Protein AF-W1YVR8-F1 (afdb_monomer)

Secondary structure (DSSP, 8-state):
-BTTTBTSSS---HHHHHHHHHHHHHTT--EEEEB-TT--SHHHHHHHHHHHHTT-EEEE-----S-TT-TT-GGG-HHHHHHHHHHHHHH-

Organism: NCBI:txid408170

Radius of gyration: 14.49 Å; Cα contacts (8 Å, |Δi|>4): 122; chains: 1; bounding box: 36×19×38 Å

Foldseek 3Di:
DEQQACPDDDGDPLVVLLVSLLVCLVVPDQEDAYEHPVRDPVSRLSNQVSCVVSVGHYRYDDDDDDDQPDPVPPPRHPCVVVVSVVVVVVSD

Nearest PDB structures (foldseek):
  4qsl-assembly1_G  TM=9.908E-01  e=1.003E-09  Listeria monocytogenes
  4qsl-assembly2_C  TM=9.905E-01  e=1.138E-09  Listeria monocytogenes
  4qsh-assembly1_D  TM=9.921E-01  e=1.769E-09  Listeria monocytogenes
  4qsh-assembly1_B  TM=9.922E-01  e=2.007E-09  Listeria monocytogenes
  5vz0-assembly1_C  TM=9.930E-01  e=7.550E-09  Lactococcus lactis

Mean predicted aligned error: 2.9 Å

Solvent-accessible surface area (backbone atoms only — not comparable to full-atom values): 5340 Å² total; per-residue (Å²): 73,36,22,45,26,39,89,60,93,54,79,52,61,67,69,58,40,40,54,50,48,54,53,42,42,77,73,68,50,55,70,44,52,32,34,38,102,82,62,46,62,79,49,28,47,67,42,45,54,43,33,47,73,70,76,34,46,62,43,80,53,80,77,84,64,89,44,62,86,44,82,91,46,66,85,44,25,59,66,52,56,54,52,50,52,54,53,50,62,72,74,105

InterPro domains:
  IPR013785 Aldolase-type TIM barrel [G3DSA:3.20.20.70] (1-92)
  IPR055268 Pyruvate carboxylase-like [PTHR43778] (1-92)

Structure (mmCIF, N/CA/C/O backbone):
data_AF-W1YVR8-F1
#
_entry.id   AF-W1YVR8-F1
#
loop_
_atom_site.group_PDB
_atom_site.id
_atom_site.type_symbol
_atom_site.label_atom_id
_atom_site.label_alt_id
_atom_site.label_comp_id
_atom_site.label_asym_id
_atom_site.label_entity_id
_atom_site.label_seq_id
_atom_site.pdbx_PDB_ins_code
_atom_site.Cartn_x
_atom_site.Cartn_y
_atom_site.Cartn_z
_atom_site.occupancy
_atom_site.B_iso_or_equiv
_atom_site.auth_seq_id
_atom_site.auth_comp_id
_atom_site.auth_asym_id
_atom_site.auth_atom_id
_atom_site.pdbx_PDB_model_num
ATOM 1 N N . ILE A 1 1 ? -5.011 -6.053 2.039 1.00 90.19 1 ILE A N 1
ATOM 2 C CA . ILE A 1 1 ? -6.145 -5.189 1.656 1.00 90.19 1 ILE A CA 1
ATOM 3 C C . ILE A 1 1 ? -5.757 -4.384 0.418 1.00 90.19 1 ILE A C 1
ATOM 5 O O . ILE A 1 1 ? -4.612 -3.960 0.318 1.00 90.19 1 ILE A O 1
ATOM 9 N N . ARG A 1 2 ? -6.673 -4.229 -0.541 1.00 92.56 2 ARG A N 1
ATOM 10 C CA . ARG A 1 2 ? -6.504 -3.308 -1.675 1.00 92.56 2 ARG A CA 1
ATOM 11 C C . ARG A 1 2 ? -6.884 -1.908 -1.208 1.00 92.56 2 ARG A C 1
ATOM 13 O O . ARG A 1 2 ? -8.003 -1.759 -0.724 1.00 92.56 2 ARG A O 1
ATOM 20 N N . GLY A 1 3 ? -5.989 -0.930 -1.337 1.00 89.75 3 GLY A N 1
ATOM 21 C CA . GLY A 1 3 ? -6.139 0.412 -0.750 1.00 89.75 3 GLY A CA 1
ATOM 22 C C . GLY A 1 3 ? -7.534 1.015 -0.945 1.00 89.75 3 GLY A C 1
ATOM 23 O O . GLY A 1 3 ? -8.283 1.154 0.018 1.00 89.75 3 GLY A O 1
ATOM 24 N N . ALA A 1 4 ? -7.931 1.242 -2.197 1.00 91.06 4 ALA A N 1
ATOM 25 C CA . ALA A 1 4 ? -9.214 1.863 -2.541 1.00 91.06 4 ALA A CA 1
ATOM 26 C C . ALA A 1 4 ? -10.421 0.897 -2.587 1.00 91.06 4 ALA A C 1
ATOM 28 O O . ALA A 1 4 ? -11.559 1.330 -2.761 1.00 91.06 4 ALA A O 1
ATOM 29 N N . ASN A 1 5 ? -10.207 -0.418 -2.466 1.00 91.19 5 ASN A N 1
ATOM 30 C CA . ASN A 1 5 ? -11.235 -1.431 -2.760 1.00 91.19 5 ASN A CA 1
ATOM 31 C C . ASN A 1 5 ? -11.532 -2.352 -1.571 1.00 91.19 5 ASN A C 1
ATOM 33 O O . ASN A 1 5 ? -12.380 -3.232 -1.676 1.00 91.19 5 ASN A O 1
ATOM 37 N N . ALA A 1 6 ? -10.808 -2.236 -0.462 1.00 93.31 6 ALA A N 1
ATOM 38 C CA . ALA A 1 6 ? -10.825 -3.219 0.613 1.00 93.31 6 ALA A CA 1
ATOM 39 C C . ALA A 1 6 ? -10.568 -4.665 0.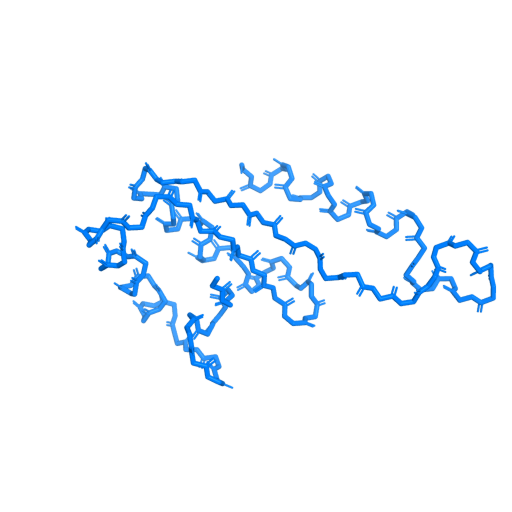115 1.00 93.31 6 ALA A C 1
ATOM 41 O O . ALA A 1 6 ? -9.432 -5.028 -0.212 1.00 93.31 6 ALA A O 1
ATOM 42 N N . VAL A 1 7 ? -11.615 -5.494 0.062 1.00 93.94 7 VAL A N 1
ATOM 43 C CA . VAL A 1 7 ? -11.602 -6.873 -0.473 1.00 93.94 7 VAL A CA 1
ATOM 44 C C . VAL A 1 7 ? -12.445 -7.035 -1.744 1.00 93.94 7 VAL A C 1
ATOM 46 O O . VAL A 1 7 ? -12.586 -8.142 -2.254 1.00 93.94 7 VAL A O 1
ATOM 49 N N . GLY A 1 8 ? -13.015 -5.944 -2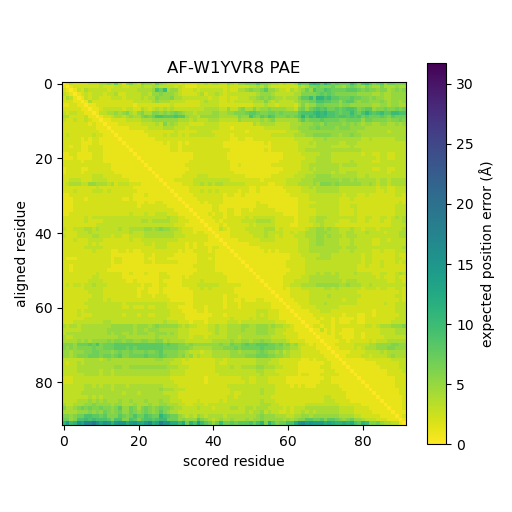.256 1.00 92.69 8 GLY A N 1
ATOM 50 C CA . GLY A 1 8 ? -13.832 -5.944 -3.462 1.00 92.69 8 GLY A CA 1
ATOM 51 C C . GLY A 1 8 ? -13.038 -5.791 -4.759 1.00 92.69 8 GLY A C 1
ATOM 52 O O . GLY A 1 8 ? -11.801 -5.778 -4.800 1.00 92.69 8 GLY A O 1
ATOM 53 N N . TYR A 1 9 ? -13.793 -5.659 -5.849 1.00 90.81 9 TYR A N 1
ATOM 54 C CA . TYR A 1 9 ? -13.274 -5.601 -7.220 1.00 90.81 9 TYR A CA 1
ATOM 55 C C . TYR A 1 9 ? -13.410 -4.219 -7.871 1.00 90.81 9 TYR A C 1
ATOM 57 O O . TYR A 1 9 ? -12.965 -4.035 -8.998 1.00 90.81 9 TYR A O 1
ATOM 65 N N . THR A 1 10 ? -13.977 -3.242 -7.163 1.00 85.88 10 THR A N 1
ATOM 66 C CA . THR A 1 10 ? -14.147 -1.856 -7.626 1.00 85.88 10 THR A CA 1
ATOM 67 C C . THR A 1 10 ? -13.710 -0.891 -6.537 1.00 85.88 10 THR A C 1
ATOM 69 O O . THR A 1 10 ? -13.701 -1.266 -5.363 1.00 85.88 10 THR A O 1
ATOM 72 N N . SER A 1 11 ? -13.319 0.325 -6.913 1.00 89.88 11 SER A N 1
ATOM 73 C CA . SER A 1 11 ? -13.020 1.363 -5.928 1.00 89.88 11 SER A CA 1
ATOM 74 C C . SER A 1 11 ? -14.298 1.727 -5.180 1.00 89.88 11 SER A C 1
ATOM 76 O O . SER A 1 11 ? -15.366 1.840 -5.789 1.00 89.88 11 SER A O 1
ATOM 78 N N . TYR A 1 12 ? -14.192 1.883 -3.867 1.00 93.81 12 TYR A N 1
ATOM 79 C CA . TYR A 1 12 ? -15.288 2.326 -3.017 1.00 93.81 12 TYR A CA 1
ATOM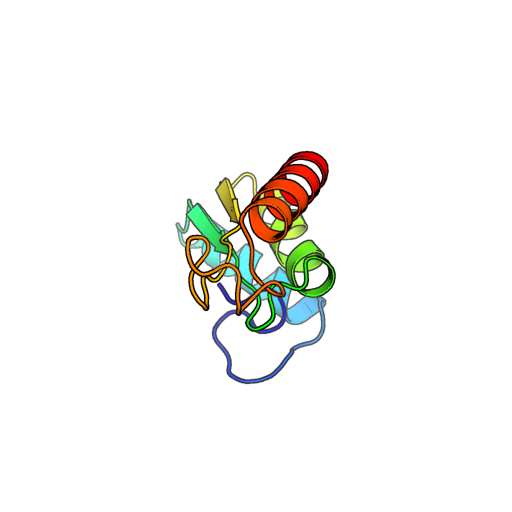 80 C C . TYR A 1 12 ? -14.999 3.729 -2.484 1.00 93.81 12 TYR A C 1
ATOM 82 O O . TYR A 1 12 ? -13.835 4.113 -2.387 1.00 93.81 12 TYR A O 1
ATOM 90 N N . PRO A 1 13 ? -16.036 4.493 -2.105 1.00 95.38 13 PRO A N 1
ATOM 91 C CA . PRO A 1 13 ? -15.835 5.741 -1.384 1.00 95.38 13 PRO A CA 1
ATOM 92 C C . PRO A 1 13 ? -15.072 5.510 -0.070 1.00 95.38 13 PRO A C 1
ATOM 94 O O . PRO A 1 13 ? -15.238 4.473 0.580 1.00 95.38 13 PRO A O 1
ATOM 97 N N . ASP A 1 14 ? -14.286 6.499 0.353 1.00 95.38 14 ASP A N 1
ATOM 98 C CA . ASP A 1 14 ? -13.377 6.401 1.503 1.00 95.38 14 ASP A CA 1
ATOM 99 C C . ASP A 1 14 ? -14.048 5.886 2.779 1.00 95.38 14 ASP A C 1
ATOM 101 O O . ASP A 1 14 ? -13.477 5.082 3.516 1.00 95.38 14 ASP A O 1
ATOM 105 N N . ASN A 1 15 ? -15.288 6.308 3.045 1.00 96.25 15 ASN A N 1
ATOM 106 C CA . ASN A 1 15 ? -16.029 5.890 4.233 1.00 96.25 15 ASN A CA 1
ATOM 107 C C . ASN A 1 15 ? -16.268 4.371 4.278 1.00 96.25 15 ASN A C 1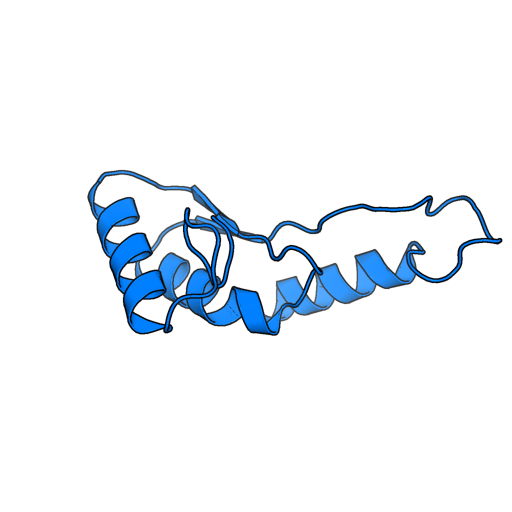
ATOM 109 O O . ASN A 1 15 ? -16.259 3.792 5.363 1.00 96.25 15 ASN A O 1
ATOM 113 N N . VAL A 1 16 ? -16.445 3.715 3.129 1.00 97.44 16 VAL A N 1
ATOM 114 C CA . VAL A 1 16 ? -16.607 2.256 3.047 1.00 97.44 16 VAL A CA 1
ATOM 115 C C . VAL A 1 16 ? -15.300 1.557 3.405 1.00 97.44 16 VAL A C 1
ATOM 117 O O . VAL A 1 16 ? -15.303 0.627 4.212 1.00 97.44 16 VAL A O 1
ATOM 120 N N . VAL A 1 17 ? -14.179 2.028 2.853 1.00 97.06 17 VAL A N 1
ATOM 121 C CA . VAL A 1 17 ? -12.844 1.483 3.146 1.00 97.06 17 VAL A CA 1
ATOM 122 C C . VAL A 1 17 ? -12.523 1.634 4.633 1.00 97.06 17 VAL A C 1
ATOM 124 O O . VAL A 1 17 ? -12.109 0.667 5.276 1.00 97.06 17 VAL A O 1
ATOM 127 N N . ARG A 1 18 ? -12.796 2.813 5.205 1.00 97.88 18 ARG A N 1
ATOM 128 C CA . ARG A 1 18 ? -12.565 3.081 6.628 1.00 97.88 18 ARG A CA 1
ATOM 129 C C . ARG A 1 18 ? -13.385 2.162 7.530 1.00 97.88 18 ARG A C 1
ATOM 131 O O . ARG A 1 18 ? -12.837 1.506 8.411 1.00 97.88 18 ARG A O 1
ATOM 138 N N . GLN A 1 19 ? -14.686 2.047 7.265 1.00 98.06 19 GLN A N 1
ATOM 139 C CA . GLN A 1 19 ? -15.576 1.161 8.023 1.00 98.06 19 GLN A CA 1
ATOM 140 C C . GLN A 1 19 ? -15.145 -0.306 7.938 1.00 98.06 19 GLN A C 1
ATOM 142 O O . GLN A 1 19 ? -15.195 -1.025 8.936 1.00 98.06 19 GLN A O 1
ATOM 147 N N . PHE A 1 20 ? -14.677 -0.757 6.771 1.00 98.25 20 PHE A N 1
ATOM 148 C CA . PHE A 1 20 ? -14.144 -2.107 6.627 1.00 98.25 20 PHE A CA 1
ATOM 149 C C . PHE A 1 20 ? -12.934 -2.337 7.542 1.00 98.25 20 PHE A C 1
ATOM 151 O O . PHE A 1 20 ? -12.897 -3.335 8.260 1.00 98.25 20 PHE A O 1
ATOM 158 N N . ILE A 1 21 ? -11.972 -1.410 7.555 1.00 98.25 21 ILE A N 1
ATOM 159 C CA . ILE A 1 21 ? -10.758 -1.517 8.378 1.00 98.25 21 ILE A CA 1
ATOM 160 C C . ILE A 1 21 ? -11.102 -1.491 9.870 1.00 98.25 21 ILE A C 1
ATOM 162 O O . ILE A 1 21 ? -10.612 -2.339 10.612 1.00 98.25 21 ILE A O 1
ATOM 166 N N . GLN A 1 22 ? -12.004 -0.604 10.301 1.00 98.38 22 GLN A N 1
ATOM 167 C CA . GLN A 1 22 ? -12.498 -0.550 11.683 1.00 98.38 22 GLN A CA 1
ATOM 168 C C . GLN A 1 22 ? -13.076 -1.892 12.133 1.00 98.38 22 GLN A C 1
ATOM 170 O O . GLN A 1 22 ? -12.714 -2.424 13.183 1.00 98.38 22 GLN A O 1
ATOM 175 N N . ARG A 1 23 ? -13.956 -2.481 11.313 1.00 98.38 23 ARG A N 1
ATOM 176 C CA . ARG A 1 23 ? -14.554 -3.786 11.610 1.00 98.38 23 ARG A CA 1
ATOM 177 C C . ARG A 1 23 ? -13.507 -4.892 11.597 1.00 98.38 23 ARG A C 1
ATOM 179 O O . ARG A 1 23 ? -13.512 -5.718 12.501 1.00 98.38 23 ARG A O 1
ATOM 186 N N . ALA A 1 24 ? -12.609 -4.909 10.621 1.00 98.25 24 ALA A N 1
ATOM 187 C CA . ALA A 1 24 ? -11.541 -5.896 10.535 1.00 98.25 24 ALA A CA 1
ATOM 188 C C . ALA A 1 24 ? -10.621 -5.863 11.770 1.00 98.25 24 ALA A C 1
ATOM 190 O O . ALA A 1 24 ? -10.351 -6.907 12.361 1.00 98.25 24 ALA A O 1
ATOM 191 N N . ALA A 1 25 ? -10.203 -4.671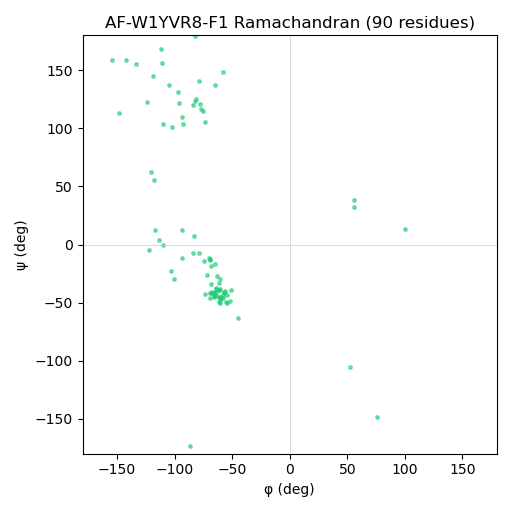 12.204 1.00 98.38 25 ALA A N 1
ATOM 192 C CA . ALA A 1 25 ? -9.365 -4.486 13.384 1.00 98.38 25 ALA A CA 1
ATOM 193 C C . ALA A 1 25 ? -10.088 -4.911 14.672 1.00 98.38 25 ALA A C 1
ATOM 195 O O . ALA A 1 25 ? -9.517 -5.636 15.488 1.00 98.38 25 ALA A O 1
ATOM 196 N N . ALA A 1 26 ? -11.361 -4.528 14.829 1.00 98.38 26 ALA A N 1
ATOM 197 C CA . ALA A 1 26 ? -12.187 -4.922 15.972 1.00 98.38 26 ALA A CA 1
ATOM 198 C C . ALA A 1 26 ? -12.433 -6.441 16.048 1.00 98.38 26 ALA A C 1
ATOM 200 O O . ALA A 1 26 ? -12.632 -6.976 17.134 1.00 98.38 26 ALA A O 1
ATOM 201 N N . ASN A 1 27 ? -12.400 -7.137 14.907 1.00 98.38 27 ASN A N 1
ATOM 202 C CA . ASN A 1 27 ? -12.548 -8.592 14.820 1.00 98.38 27 ASN A CA 1
ATOM 203 C C . ASN A 1 27 ? -11.203 -9.347 14.829 1.00 98.38 27 ASN A C 1
ATOM 205 O O . ASN A 1 27 ? -11.177 -10.543 14.549 1.00 98.38 27 ASN A O 1
ATOM 209 N N . GLY A 1 28 ? -10.096 -8.676 15.167 1.00 97.75 28 GLY A N 1
ATOM 210 C CA . GLY A 1 28 ? -8.820 -9.335 15.458 1.00 97.75 28 GLY A CA 1
ATOM 211 C C . GLY A 1 28 ? -7.787 -9.333 14.331 1.00 97.75 28 GLY A C 1
ATOM 212 O O . GLY A 1 28 ? -6.809 -10.064 14.428 1.00 97.75 28 GLY A O 1
ATOM 213 N N . ILE A 1 29 ? -7.954 -8.534 13.269 1.00 98.31 29 ILE A N 1
ATOM 214 C CA . ILE A 1 29 ? -6.853 -8.316 12.316 1.00 98.31 29 ILE A CA 1
ATOM 215 C C . ILE A 1 29 ? -5.848 -7.325 12.914 1.00 98.31 29 ILE A C 1
ATOM 217 O O . ILE A 1 29 ? -6.189 -6.174 13.195 1.00 98.31 29 ILE A O 1
ATOM 221 N N . ASP A 1 30 ? -4.597 -7.768 13.065 1.00 97.81 30 ASP A N 1
ATOM 222 C CA . ASP A 1 30 ? -3.513 -6.964 13.645 1.00 97.81 30 ASP A CA 1
ATOM 223 C C . ASP A 1 30 ? -2.565 -6.346 12.612 1.00 97.81 30 ASP A C 1
ATOM 225 O O . ASP A 1 30 ? -2.013 -5.269 12.843 1.00 97.81 30 ASP A O 1
ATOM 229 N N . VAL A 1 31 ? -2.393 -7.009 11.464 1.00 98.25 31 VAL A N 1
ATOM 230 C CA . VAL A 1 31 ? -1.493 -6.577 10.388 1.00 98.25 31 VAL A CA 1
ATOM 231 C C . VAL A 1 31 ? -2.271 -6.453 9.088 1.00 98.25 31 VAL A C 1
ATOM 233 O O . VAL A 1 31 ? -2.865 -7.417 8.601 1.00 98.25 31 VAL A O 1
ATOM 236 N N . PHE A 1 32 ? -2.233 -5.266 8.494 1.00 97.94 32 PHE A N 1
ATOM 237 C CA . PHE A 1 32 ? -2.846 -4.978 7.208 1.00 97.94 32 PHE A CA 1
ATOM 238 C C . PHE A 1 32 ? -1.756 -4.755 6.171 1.00 97.94 32 PHE A C 1
ATOM 240 O O . PHE A 1 32 ? -1.162 -3.683 6.097 1.00 97.94 32 PHE A O 1
ATOM 247 N N . ARG A 1 33 ? -1.540 -5.759 5.317 1.00 98.00 33 ARG A N 1
ATOM 248 C CA . ARG A 1 33 ? -0.742 -5.581 4.103 1.00 98.00 33 ARG A CA 1
ATOM 249 C C . ARG A 1 33 ? -1.540 -4.781 3.074 1.00 98.00 33 ARG A C 1
ATOM 251 O O . ARG A 1 33 ? -2.491 -5.329 2.510 1.00 98.00 33 ARG A O 1
ATOM 258 N N . VAL A 1 34 ? -1.215 -3.509 2.861 1.00 96.12 34 VAL A N 1
ATOM 259 C CA . VAL A 1 34 ? -1.913 -2.587 1.945 1.00 96.12 34 VAL A CA 1
ATOM 260 C C . VAL A 1 34 ? -1.173 -2.539 0.610 1.00 96.12 34 VAL A C 1
ATOM 262 O O . VAL A 1 34 ? 0.039 -2.378 0.600 1.00 96.12 34 VAL A O 1
ATOM 265 N N . PHE A 1 35 ? -1.880 -2.676 -0.512 1.00 96.06 35 PHE A N 1
ATOM 266 C CA . PHE A 1 35 ? -1.299 -2.483 -1.847 1.00 96.06 35 PHE A CA 1
ATOM 267 C C . PHE A 1 35 ? -2.293 -1.803 -2.796 1.00 96.06 35 PHE A C 1
ATOM 269 O O . PHE A 1 35 ? -3.511 -1.881 -2.592 1.00 96.06 35 PHE A O 1
ATOM 276 N N . ASP A 1 36 ? -1.773 -1.197 -3.859 1.00 95.50 36 ASP A N 1
ATOM 277 C CA . ASP A 1 36 ? -2.529 -0.688 -5.003 1.00 95.50 36 ASP A CA 1
ATOM 278 C C . ASP A 1 36 ? -2.076 -1.404 -6.281 1.00 95.50 36 ASP A C 1
ATOM 280 O O . ASP A 1 36 ? -0.905 -1.741 -6.439 1.00 95.50 36 ASP A O 1
ATOM 284 N N . SER A 1 37 ? -3.004 -1.650 -7.208 1.00 92.94 37 SER A N 1
ATOM 285 C CA . SER A 1 37 ? -2.711 -2.460 -8.404 1.00 92.94 37 SER A CA 1
ATOM 286 C C . SER A 1 37 ? -1.741 -1.782 -9.378 1.00 92.94 37 SER A C 1
ATOM 288 O O . SER A 1 37 ? -1.164 -2.458 -10.228 1.00 92.94 37 SER A O 1
ATOM 290 N N . LEU A 1 38 ? -1.566 -0.463 -9.271 1.00 93.50 38 LEU A N 1
ATOM 291 C CA . LEU A 1 38 ? -0.658 0.340 -10.087 1.00 93.50 38 LEU A CA 1
ATOM 292 C C . LEU A 1 38 ? 0.448 1.001 -9.249 1.00 93.50 38 LEU A C 1
ATOM 294 O O . LEU A 1 38 ? 1.151 1.868 -9.765 1.00 93.50 38 LEU A O 1
ATOM 298 N N . ASN A 1 39 ? 0.622 0.586 -7.988 1.00 93.38 39 ASN A N 1
ATOM 299 C CA . ASN A 1 39 ? 1.517 1.215 -7.015 1.00 93.38 39 ASN A CA 1
ATOM 300 C C . ASN A 1 39 ? 1.245 2.720 -6.787 1.00 93.38 39 ASN A C 1
ATOM 302 O O . ASN A 1 39 ? 2.166 3.488 -6.518 1.00 93.38 39 ASN A O 1
ATOM 306 N N . SER A 1 40 ? -0.009 3.169 -6.891 1.00 91.81 40 SER A N 1
ATOM 307 C CA . SER A 1 40 ? -0.379 4.542 -6.535 1.00 91.81 40 SER A CA 1
ATOM 308 C C . SER A 1 40 ? -0.462 4.700 -5.014 1.00 91.81 40 SER A C 1
ATOM 310 O O . SER A 1 40 ? -1.313 4.083 -4.371 1.00 91.81 40 SER A O 1
ATOM 312 N N . LEU A 1 41 ? 0.407 5.542 -4.443 1.00 88.06 41 LEU A N 1
ATOM 313 C CA . LEU A 1 41 ? 0.381 5.876 -3.012 1.00 88.06 41 LEU A CA 1
ATOM 314 C C . LEU A 1 41 ? -0.904 6.604 -2.612 1.00 88.06 41 LEU A C 1
ATOM 316 O O . LEU A 1 41 ? -1.479 6.296 -1.568 1.00 88.06 41 LEU A O 1
ATOM 320 N N . ASP A 1 42 ? -1.404 7.477 -3.489 1.00 90.56 42 ASP A N 1
ATOM 321 C CA . ASP A 1 42 ? -2.643 8.229 -3.279 1.00 90.56 42 ASP A CA 1
ATOM 322 C C . ASP A 1 42 ? -3.829 7.307 -2.974 1.00 90.56 42 ASP A C 1
ATOM 324 O O . ASP A 1 42 ? -4.578 7.525 -2.021 1.00 90.56 42 ASP A O 1
ATOM 328 N N . ASN A 1 43 ? -3.940 6.202 -3.716 1.00 91.88 43 ASN A N 1
ATOM 329 C CA . ASN A 1 43 ? -4.990 5.200 -3.524 1.00 91.88 43 ASN A CA 1
ATOM 330 C C . ASN A 1 43 ? -4.843 4.383 -2.229 1.00 91.88 43 ASN A C 1
ATOM 332 O O . ASN A 1 43 ? -5.752 3.630 -1.867 1.00 91.88 43 ASN A O 1
ATOM 336 N N . MET A 1 44 ? -3.700 4.470 -1.546 1.00 93.25 44 MET A N 1
ATOM 337 C CA . MET A 1 44 ? -3.415 3.722 -0.322 1.00 93.25 44 MET A CA 1
ATOM 338 C C . MET A 1 44 ? -3.529 4.571 0.944 1.00 93.25 44 MET A C 1
ATOM 340 O O . MET A 1 44 ? -3.781 3.993 2.003 1.00 93.25 44 MET A O 1
ATOM 344 N N . HIS A 1 45 ? -3.412 5.903 0.858 1.00 92.75 45 HIS A N 1
ATOM 345 C CA . HIS A 1 45 ? -3.413 6.799 2.023 1.00 92.75 45 HIS A CA 1
ATOM 346 C C . HIS A 1 45 ? -4.603 6.575 2.959 1.00 92.75 45 HIS A C 1
ATOM 348 O O . HIS A 1 45 ? -4.410 6.352 4.149 1.00 92.75 45 HIS A O 1
ATOM 354 N N . VAL A 1 46 ? -5.826 6.507 2.421 1.00 95.19 46 VAL A N 1
ATOM 355 C CA . VAL A 1 46 ? -7.045 6.295 3.225 1.00 95.19 46 VAL A CA 1
ATOM 356 C C . VAL A 1 46 ? -6.969 5.011 4.057 1.00 95.19 46 VAL A C 1
ATOM 358 O O . VAL A 1 46 ? -7.377 4.998 5.219 1.00 95.19 46 VAL A O 1
ATOM 361 N N . ALA A 1 47 ? -6.444 3.931 3.472 1.00 95.75 47 ALA A N 1
ATOM 362 C CA . ALA A 1 47 ? -6.318 2.653 4.158 1.00 95.75 47 ALA A CA 1
ATOM 363 C C . ALA A 1 47 ? -5.193 2.675 5.201 1.00 95.75 47 ALA A C 1
ATOM 365 O O . ALA A 1 47 ? -5.387 2.176 6.306 1.00 95.75 47 ALA A O 1
ATOM 366 N N . ILE A 1 48 ? -4.041 3.264 4.870 1.00 94.88 48 ILE A N 1
ATOM 367 C CA . ILE A 1 48 ? -2.897 3.396 5.784 1.00 94.88 48 ILE A CA 1
ATOM 368 C C . ILE A 1 48 ? -3.298 4.212 7.017 1.00 94.88 48 ILE A C 1
ATOM 370 O O . ILE A 1 48 ? -3.114 3.751 8.146 1.00 94.88 48 ILE A O 1
ATOM 374 N N . ASP A 1 49 ? -3.912 5.375 6.799 1.00 95.69 49 ASP A N 1
ATOM 375 C CA . ASP A 1 49 ? -4.361 6.276 7.859 1.00 95.69 49 ASP A CA 1
ATOM 376 C C . ASP A 1 49 ? -5.336 5.582 8.807 1.00 95.69 49 ASP A C 1
ATOM 378 O O . ASP A 1 49 ? -5.198 5.674 10.026 1.00 95.69 49 ASP A O 1
ATOM 382 N N . GLU A 1 50 ? -6.321 4.862 8.261 1.00 97.50 50 GLU A N 1
ATOM 383 C CA . GLU A 1 50 ? -7.304 4.177 9.091 1.00 97.50 50 GLU A CA 1
ATOM 384 C C . GLU A 1 50 ? -6.682 3.019 9.876 1.00 97.50 50 GLU A C 1
ATOM 386 O O . GLU A 1 50 ? -6.966 2.874 11.061 1.00 97.50 50 GLU A O 1
ATOM 391 N N . VAL A 1 51 ? -5.804 2.214 9.267 1.00 97.38 51 VAL A N 1
ATOM 392 C CA . VAL A 1 51 ? -5.115 1.121 9.977 1.00 97.38 51 VAL A CA 1
ATOM 393 C C . VAL A 1 51 ? -4.328 1.665 11.173 1.00 97.38 51 VAL A C 1
ATOM 395 O O . VAL A 1 51 ? -4.417 1.110 12.272 1.00 97.38 51 VAL A O 1
ATOM 398 N N . ARG A 1 52 ? -3.617 2.785 10.987 1.00 95.62 52 ARG A N 1
ATOM 399 C CA . ARG A 1 52 ? -2.886 3.470 12.063 1.00 95.62 52 ARG A CA 1
ATOM 400 C C . ARG A 1 52 ? -3.830 4.038 13.121 1.00 95.62 52 ARG A C 1
ATOM 402 O O . ARG A 1 52 ? -3.562 3.883 14.309 1.00 95.62 52 ARG A O 1
ATOM 409 N N . ALA A 1 53 ? -4.953 4.635 12.716 1.00 97.56 53 ALA A N 1
ATOM 410 C CA . ALA A 1 53 ? -5.975 5.137 13.638 1.00 97.56 53 ALA A CA 1
ATOM 411 C C . ALA A 1 53 ? -6.584 4.024 14.513 1.00 97.56 53 ALA A C 1
ATOM 413 O O . ALA A 1 53 ? -6.940 4.275 15.662 1.00 97.56 53 ALA A O 1
ATOM 414 N N . GLN A 1 54 ? -6.643 2.787 14.008 1.00 98.06 54 GLN A N 1
ATOM 415 C CA . GLN A 1 54 ? -7.062 1.605 14.771 1.00 98.06 54 GLN A CA 1
ATOM 416 C C . GLN A 1 54 ? -5.937 0.982 15.624 1.00 98.06 54 GLN A C 1
ATOM 418 O O . GLN A 1 54 ? -6.129 -0.087 16.209 1.00 98.06 54 GLN A O 1
ATOM 423 N N . ASN A 1 55 ? -4.771 1.635 15.715 1.00 97.56 55 ASN A N 1
ATOM 424 C CA . ASN A 1 55 ? -3.584 1.168 16.436 1.00 97.56 55 ASN A CA 1
ATOM 425 C C . ASN A 1 55 ? -3.114 -0.229 15.981 1.00 97.56 55 ASN A C 1
ATOM 427 O O . ASN A 1 55 ? -2.729 -1.072 16.796 1.00 97.56 55 ASN A O 1
ATOM 431 N N . LYS A 1 56 ? -3.202 -0.489 14.670 1.00 98.12 56 LYS A N 1
ATOM 432 C CA . LYS A 1 56 ? -2.769 -1.729 14.011 1.00 98.12 56 LYS A CA 1
ATOM 433 C C . LYS A 1 56 ? -1.562 -1.472 13.105 1.00 98.12 56 LYS A C 1
ATOM 435 O O . LYS A 1 56 ? -1.213 -0.327 12.825 1.00 98.12 56 LYS A O 1
ATOM 440 N N . ILE A 1 57 ? -0.915 -2.540 12.642 1.00 97.69 57 ILE A N 1
ATOM 441 C CA . ILE A 1 57 ? 0.276 -2.444 11.788 1.00 97.69 57 ILE A CA 1
ATOM 442 C C . ILE A 1 57 ? -0.153 -2.269 10.328 1.00 97.69 57 ILE A C 1
ATOM 444 O O . ILE A 1 57 ? -0.816 -3.142 9.762 1.00 97.69 57 ILE A O 1
ATOM 448 N N . ALA A 1 58 ? 0.261 -1.162 9.711 1.00 96.38 58 ALA A N 1
ATOM 449 C CA . ALA A 1 58 ? 0.137 -0.933 8.275 1.00 96.38 58 ALA A CA 1
ATOM 450 C C . ALA A 1 58 ? 1.431 -1.373 7.572 1.00 96.38 58 ALA A C 1
ATOM 452 O O . ALA A 1 58 ? 2.466 -0.732 7.714 1.00 96.38 58 ALA A O 1
ATOM 453 N N . GLU A 1 59 ? 1.378 -2.469 6.815 1.00 96.38 59 GLU A N 1
ATOM 454 C CA . GLU A 1 59 ? 2.496 -2.933 5.988 1.00 96.38 59 GLU A CA 1
ATOM 455 C C . GLU A 1 59 ? 2.216 -2.553 4.531 1.00 96.38 59 GLU A C 1
ATOM 457 O O . GLU A 1 59 ? 1.417 -3.205 3.856 1.00 96.38 59 GLU A O 1
ATOM 462 N N . VAL A 1 60 ? 2.832 -1.480 4.033 1.00 94.56 60 VAL A N 1
ATOM 463 C CA . VAL A 1 60 ? 2.608 -1.062 2.643 1.00 94.56 60 VAL A CA 1
ATOM 464 C C . VAL A 1 60 ? 3.474 -1.887 1.698 1.00 94.56 60 VAL A C 1
ATOM 466 O O . VAL A 1 60 ? 4.690 -1.965 1.853 1.00 94.56 60 VAL A O 1
ATOM 469 N N . ALA A 1 61 ? 2.837 -2.523 0.720 1.00 95.44 61 ALA A N 1
ATOM 470 C CA . ALA A 1 61 ? 3.478 -3.434 -0.211 1.00 95.44 61 ALA A CA 1
ATOM 471 C C . ALA A 1 61 ? 3.653 -2.796 -1.590 1.00 95.44 61 ALA A C 1
ATOM 473 O O . ALA A 1 61 ? 2.734 -2.193 -2.143 1.00 95.44 61 ALA A O 1
ATOM 474 N N . LEU A 1 62 ? 4.833 -3.017 -2.167 1.00 95.25 62 LEU A N 1
ATOM 475 C CA . LEU A 1 62 ? 5.164 -2.637 -3.533 1.00 95.25 62 LEU A CA 1
ATOM 476 C C . LEU A 1 62 ? 4.969 -3.829 -4.465 1.00 95.25 62 LEU A C 1
ATOM 478 O O . LEU A 1 62 ? 5.599 -4.875 -4.293 1.00 95.25 62 LEU A O 1
ATOM 482 N N . CYS A 1 63 ? 4.124 -3.679 -5.479 1.00 96.25 63 CYS A N 1
ATOM 483 C CA . CYS A 1 63 ? 3.976 -4.685 -6.518 1.00 96.25 63 CYS A CA 1
ATOM 484 C C . CYS A 1 63 ? 5.183 -4.632 -7.463 1.00 96.25 63 CYS A C 1
ATOM 486 O O . CYS A 1 63 ? 5.409 -3.643 -8.168 1.00 96.25 63 CYS A O 1
ATOM 488 N N . TYR A 1 64 ? 5.963 -5.711 -7.478 1.00 97.25 64 TYR A N 1
ATOM 489 C CA . TYR A 1 64 ? 7.104 -5.866 -8.372 1.00 97.25 64 TYR A CA 1
ATOM 490 C C . TYR A 1 64 ? 6.663 -6.272 -9.784 1.00 97.25 64 TYR A C 1
ATOM 492 O O . TYR A 1 64 ? 5.755 -7.086 -9.956 1.00 97.25 64 TYR A O 1
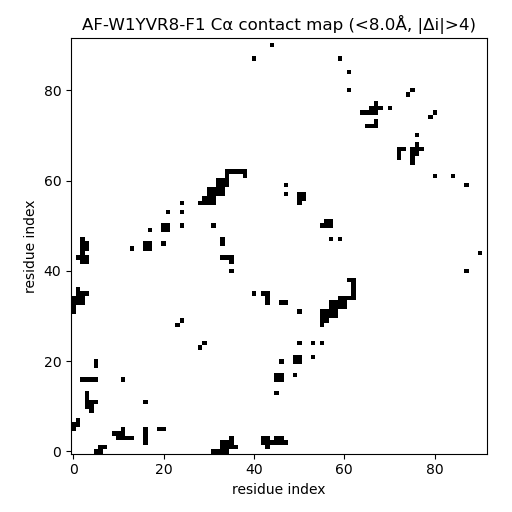ATOM 500 N N . T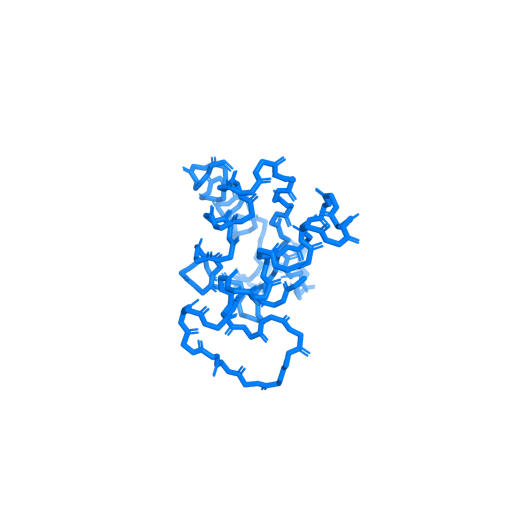HR A 1 65 ? 7.321 -5.722 -10.801 1.00 97.25 65 THR A N 1
ATOM 501 C CA . THR A 1 65 ? 7.145 -6.095 -12.204 1.00 97.25 65 THR A CA 1
ATOM 502 C C . THR A 1 65 ? 8.415 -5.787 -12.988 1.00 97.25 65 THR A C 1
ATOM 504 O O . THR A 1 65 ? 9.220 -4.949 -12.596 1.00 97.25 65 THR A O 1
ATOM 507 N N . GLY A 1 66 ? 8.584 -6.440 -14.132 1.00 95.94 66 GLY A N 1
ATOM 508 C CA . GLY A 1 66 ? 9.769 -6.266 -14.960 1.00 95.94 66 GLY A CA 1
ATOM 509 C C . GLY A 1 66 ? 10.998 -6.977 -14.405 1.00 95.94 66 GLY A C 1
ATOM 510 O O . GLY A 1 66 ? 10.889 -8.061 -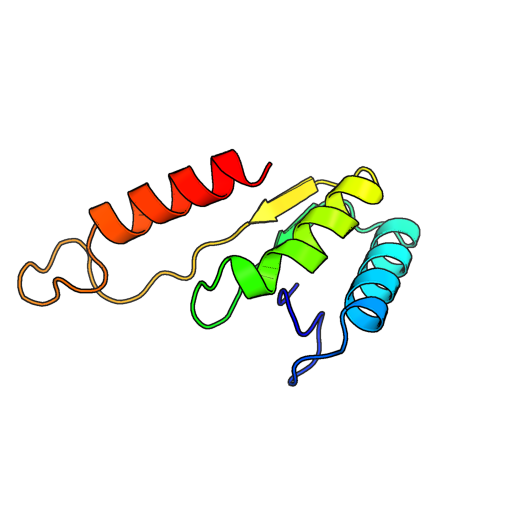13.837 1.00 95.94 66 GLY A O 1
ATOM 511 N N . ASP A 1 67 ? 12.159 -6.389 -14.665 1.00 96.88 67 ASP A N 1
ATOM 512 C CA . ASP A 1 67 ? 13.458 -6.906 -14.254 1.00 96.88 67 ASP A CA 1
ATOM 513 C C . ASP A 1 67 ? 14.403 -5.726 -14.005 1.00 96.88 67 ASP A C 1
ATOM 515 O O . ASP A 1 67 ? 14.744 -4.998 -14.936 1.00 96.88 67 ASP A O 1
ATOM 519 N N . ILE A 1 68 ? 14.808 -5.524 -12.750 1.00 97.38 68 ILE A N 1
ATOM 520 C CA . ILE A 1 68 ? 15.711 -4.429 -12.362 1.00 97.38 68 ILE A CA 1
ATOM 521 C C . ILE A 1 68 ? 17.141 -4.614 -12.884 1.00 97.38 68 ILE A C 1
ATOM 523 O O . ILE A 1 68 ? 17.925 -3.668 -12.828 1.00 97.38 68 ILE A O 1
ATOM 527 N N . LEU A 1 69 ? 17.487 -5.815 -13.362 1.00 97.56 69 LEU A N 1
ATOM 528 C CA . LEU A 1 69 ? 18.800 -6.135 -13.918 1.00 97.56 69 LEU A CA 1
ATOM 529 C C . LEU A 1 69 ? 18.850 -5.965 -15.448 1.00 97.56 69 LEU A C 1
ATOM 531 O O . LEU A 1 69 ? 19.941 -5.958 -16.017 1.00 97.56 69 LEU A O 1
ATOM 535 N N . ASP A 1 70 ? 17.702 -5.789 -16.113 1.00 96.94 70 ASP A N 1
ATOM 536 C CA . ASP A 1 70 ? 17.612 -5.548 -17.558 1.00 96.94 70 ASP A CA 1
ATOM 537 C C . ASP A 1 70 ? 17.597 -4.044 -17.873 1.00 96.94 70 ASP A C 1
ATOM 539 O O . ASP A 1 70 ? 16.578 -3.354 -17.762 1.00 96.94 70 ASP A O 1
ATOM 543 N N . SER A 1 71 ? 18.735 -3.527 -18.341 1.00 94.88 71 SER A N 1
ATOM 544 C CA . SER A 1 71 ? 18.886 -2.119 -18.723 1.00 94.88 71 SER A CA 1
ATOM 545 C C . SER A 1 71 ? 18.022 -1.699 -19.921 1.00 94.88 71 SER A C 1
ATOM 547 O O . SER A 1 71 ? 17.784 -0.503 -20.098 1.00 94.88 71 SER A O 1
ATOM 549 N N . ASN A 1 72 ? 17.488 -2.641 -20.711 1.00 96.50 72 ASN A N 1
ATOM 550 C CA . ASN A 1 72 ? 16.578 -2.337 -21.821 1.00 96.50 72 ASN A CA 1
ATOM 551 C C . ASN A 1 72 ? 15.140 -2.054 -21.355 1.00 96.50 72 ASN A C 1
ATOM 553 O O . ASN A 1 72 ? 14.299 -1.640 -22.158 1.00 96.50 72 ASN A O 1
ATOM 557 N N . ARG A 1 73 ? 14.833 -2.252 -20.065 1.00 95.00 73 ARG A N 1
ATOM 558 C CA . ARG A 1 73 ? 13.501 -2.037 -19.478 1.00 95.00 73 ARG A CA 1
ATOM 559 C C . ARG A 1 73 ? 13.540 -0.985 -18.362 1.00 95.00 73 ARG A C 1
ATOM 561 O O . ARG A 1 73 ? 13.163 -1.270 -17.227 1.00 95.00 73 ARG A O 1
ATOM 568 N N . PRO A 1 74 ? 13.897 0.275 -18.670 1.00 94.19 74 PRO A N 1
ATOM 569 C CA . PRO A 1 74 ? 14.256 1.270 -17.656 1.00 94.19 74 PRO A CA 1
ATOM 570 C C . PRO A 1 74 ? 13.088 1.754 -16.783 1.00 94.19 74 PRO A C 1
ATOM 572 O O . PRO A 1 74 ? 13.319 2.415 -15.777 1.00 94.19 74 PRO A O 1
ATOM 575 N N . LYS A 1 75 ? 11.832 1.456 -17.150 1.00 96.56 75 LYS A N 1
ATOM 576 C CA . LYS A 1 75 ? 10.641 1.988 -16.466 1.00 96.56 75 LYS A CA 1
ATOM 577 C C . LYS A 1 75 ? 10.520 1.533 -15.005 1.00 96.56 75 LYS A C 1
ATOM 579 O O . LYS A 1 75 ? 10.116 2.330 -14.167 1.00 96.56 75 LYS A O 1
ATOM 584 N N . TYR A 1 76 ? 10.829 0.269 -14.720 1.00 96.88 76 TYR A N 1
ATOM 585 C CA . TYR A 1 76 ? 10.720 -0.333 -13.384 1.00 96.88 76 TYR A CA 1
ATOM 586 C C . TYR A 1 76 ? 12.106 -0.787 -12.913 1.00 96.88 76 TYR A C 1
ATOM 588 O O . TYR A 1 76 ? 12.339 -1.962 -12.650 1.00 96.88 76 TYR A O 1
ATOM 596 N N . ASN A 1 77 ? 13.049 0.155 -12.899 1.00 97.06 77 ASN A N 1
ATOM 597 C CA . ASN A 1 77 ? 14.426 -0.063 -12.463 1.00 97.06 77 ASN A CA 1
ATOM 598 C C . ASN A 1 77 ? 14.555 0.005 -10.925 1.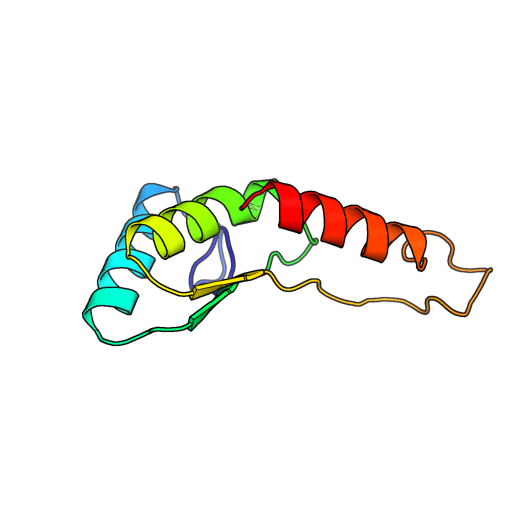00 97.06 77 ASN A C 1
ATOM 600 O O . ASN A 1 77 ? 13.580 0.241 -10.210 1.00 97.06 77 ASN A O 1
ATOM 604 N N . LEU A 1 78 ? 15.768 -0.191 -10.398 1.00 97.50 78 LEU A N 1
ATOM 605 C CA . LEU A 1 78 ? 16.018 -0.128 -8.952 1.00 97.50 78 LEU A CA 1
ATOM 606 C C . LEU A 1 78 ? 15.608 1.225 -8.339 1.00 97.50 78 LEU A C 1
ATOM 608 O O . LEU A 1 78 ? 14.991 1.249 -7.273 1.00 97.50 78 LEU A O 1
ATOM 612 N N . ASP A 1 79 ? 15.901 2.333 -9.022 1.00 97.31 79 ASP A N 1
ATOM 613 C CA . ASP A 1 79 ? 15.593 3.680 -8.530 1.00 97.31 79 ASP A CA 1
ATOM 614 C C . ASP A 1 79 ? 14.090 3.897 -8.340 1.00 97.31 79 ASP A C 1
ATOM 616 O O . ASP A 1 79 ? 13.683 4.495 -7.345 1.00 97.31 79 ASP A O 1
ATOM 620 N N . TYR A 1 80 ? 13.254 3.370 -9.245 1.00 96.44 80 TYR A N 1
ATOM 621 C CA . TYR A 1 80 ? 11.796 3.404 -9.108 1.00 96.44 80 TYR A CA 1
ATOM 622 C C . TYR A 1 80 ? 11.348 2.803 -7.766 1.00 96.44 80 TYR A C 1
ATOM 624 O O . TYR A 1 80 ? 10.617 3.445 -7.011 1.00 96.44 80 TYR A O 1
ATOM 632 N N . TYR A 1 81 ? 11.834 1.605 -7.430 1.00 96.69 81 TYR A N 1
ATOM 633 C CA . TYR A 1 81 ? 11.460 0.926 -6.187 1.00 96.69 81 TYR A CA 1
ATOM 634 C C . TYR A 1 81 ? 12.021 1.618 -4.942 1.00 96.69 81 TYR A C 1
ATOM 636 O O . TYR A 1 81 ? 11.304 1.766 -3.953 1.00 96.69 81 TYR A O 1
ATOM 644 N N . VAL A 1 82 ? 13.277 2.075 -4.982 1.00 96.56 82 VAL A N 1
ATOM 645 C CA . VAL A 1 82 ? 13.920 2.760 -3.848 1.00 96.56 82 VAL A CA 1
ATOM 646 C C . VAL A 1 82 ? 13.250 4.102 -3.556 1.00 96.56 82 VAL A C 1
ATOM 648 O O . VAL A 1 82 ? 13.035 4.437 -2.391 1.00 96.56 82 VAL A O 1
ATOM 651 N N . ASN A 1 83 ? 12.902 4.875 -4.585 1.00 95.19 83 ASN A N 1
ATOM 652 C CA . ASN A 1 83 ? 12.225 6.158 -4.400 1.00 95.19 83 ASN A CA 1
ATOM 653 C C . ASN A 1 83 ? 10.828 5.966 -3.817 1.00 95.19 83 ASN A C 1
ATOM 655 O O . ASN A 1 83 ? 10.484 6.625 -2.839 1.00 95.19 83 ASN A O 1
ATOM 659 N N . MET A 1 84 ? 10.071 5.005 -4.340 1.00 92.44 84 MET A N 1
ATOM 660 C CA . MET A 1 84 ? 8.742 4.703 -3.825 1.00 92.44 84 MET A CA 1
ATOM 661 C C . MET A 1 84 ? 8.789 4.191 -2.376 1.00 92.44 84 MET A C 1
ATOM 663 O O . MET A 1 84 ? 7.968 4.590 -1.558 1.00 92.44 84 MET A O 1
ATOM 667 N N . ALA A 1 85 ? 9.791 3.383 -2.010 1.00 93.31 85 ALA A N 1
ATOM 668 C CA . ALA A 1 85 ? 10.000 2.964 -0.622 1.00 93.31 85 ALA A CA 1
ATOM 669 C C . ALA A 1 85 ? 10.281 4.154 0.319 1.00 93.31 85 ALA A C 1
ATOM 671 O O . ALA A 1 85 ? 9.760 4.193 1.431 1.00 93.31 85 ALA A O 1
ATOM 672 N N . LYS A 1 86 ? 11.051 5.155 -0.130 1.00 94.06 86 LYS A N 1
ATOM 673 C CA . LYS A 1 86 ? 11.291 6.395 0.635 1.00 94.06 86 LYS A CA 1
ATOM 674 C C . LYS A 1 86 ? 10.040 7.264 0.759 1.00 94.06 86 LYS A C 1
ATOM 676 O O . LYS A 1 86 ? 9.872 7.959 1.755 1.00 94.06 86 LYS A O 1
ATOM 681 N N . GLU A 1 87 ? 9.182 7.287 -0.257 1.00 89.62 87 GLU A N 1
ATOM 682 C CA . GLU A 1 87 ? 7.897 7.992 -0.181 1.00 89.62 87 GLU A CA 1
ATOM 683 C C . GLU A 1 87 ? 6.952 7.314 0.815 1.00 89.62 87 GLU A C 1
ATOM 685 O O . GLU A 1 87 ? 6.328 8.000 1.621 1.00 89.62 87 GLU A O 1
ATOM 690 N N . LEU A 1 88 ? 6.922 5.979 0.832 1.00 86.12 88 LEU A N 1
ATOM 691 C CA . LEU A 1 88 ? 6.177 5.201 1.822 1.00 86.12 88 LEU A CA 1
ATOM 692 C C . LEU A 1 88 ? 6.652 5.447 3.250 1.00 86.12 88 LEU A C 1
ATOM 694 O O . LEU A 1 88 ? 5.827 5.661 4.129 1.00 86.12 88 LEU A O 1
ATOM 698 N N . GLU A 1 89 ? 7.966 5.457 3.474 1.00 88.50 89 GLU A N 1
ATOM 699 C CA . GLU A 1 89 ? 8.549 5.767 4.783 1.00 88.50 89 GLU A CA 1
ATOM 700 C C . GLU A 1 89 ? 8.085 7.141 5.294 1.00 88.50 89 GLU A C 1
ATOM 702 O O . GLU A 1 89 ? 7.757 7.296 6.467 1.00 88.50 89 GLU A O 1
ATOM 707 N N . LYS A 1 90 ? 7.996 8.141 4.407 1.00 86.75 90 LYS A N 1
ATOM 708 C CA . LYS A 1 90 ? 7.504 9.484 4.756 1.00 86.75 90 LYS A CA 1
ATOM 709 C C . LYS A 1 90 ? 5.998 9.531 5.011 1.00 86.75 90 LYS A C 1
ATOM 711 O O . LYS A 1 90 ? 5.548 10.428 5.720 1.00 86.75 90 LYS A O 1
ATOM 716 N N . ALA A 1 91 ? 5.232 8.617 4.416 1.00 76.25 91 ALA A N 1
ATOM 717 C CA . ALA A 1 91 ? 3.784 8.539 4.586 1.00 76.25 91 ALA A CA 1
ATOM 718 C C . ALA A 1 91 ? 3.369 7.973 5.959 1.00 76.25 91 ALA A C 1
ATOM 720 O O . ALA A 1 91 ? 2.215 8.164 6.347 1.00 76.25 91 ALA A O 1
ATOM 721 N N . GLY A 1 92 ? 4.292 7.361 6.719 1.00 64.44 92 GLY A N 1
ATOM 722 C CA . GLY A 1 92 ? 4.134 7.149 8.165 1.00 64.44 92 GLY A CA 1
ATOM 723 C C . GLY A 1 92 ? 4.560 5.802 8.714 1.00 64.44 92 GLY A C 1
ATOM 724 O O . GLY A 1 92 ? 4.080 4.757 8.228 1.00 64.44 92 GLY A O 1
#

pLDDT: mean 94.56, std 4.8, range [64.44, 98.38]

Sequence (92 aa):
IRGANAVGYTSYPDNVVRQFIQRAAANGIDVFRVFDSLNSLDNMHVAIDEVRAQNKIAEVALCYTGDILDSNRPKYNLDYYVNMAKELEKAG